Protein AF-A0A151X198-F1 (afdb_monomer)

pLDDT: mean 75.24, std 9.42, range [46.59, 87.12]

Secondary structure (DSSP, 8-state):
-HHHHHHHHHHT-HHHHHHHHHSHHHHHHHHHHHHHHHHTTSSSSSS---SHHHHHHHHHHHHHHHHHHHHHHHHTT-

Foldseek 3Di:
DVVVVVVVVCVVCVVNVVVCCVDPVVVVVVVVVVVLCVVLCVPVPPDPCPDPVSVVVSVVVSVVVVVVVVVVVVVVVD

InterPro domains:
  IPR042407 Protein NCBP2AS2 [PTHR41161] (1-44)

Mean predicted aligned error: 10.85 Å

Organism: NCBI:txid64791

Sequence (78 aa):
MPLRVLFRYLSNNEKLIKRLAESKPMRQTAQFVVYILIRAGMISGSRPISGPKDFIKQLKDIADQLKRQLEEKNKFKK

Structure (mmCIF, N/CA/C/O backbone):
data_AF-A0A151X198-F1
#
_entry.id   AF-A0A151X198-F1
#
loop_
_atom_site.group_PDB
_atom_site.id
_atom_site.type_symbol
_atom_site.label_atom_id
_atom_site.label_alt_id
_atom_site.label_comp_id
_atom_site.label_asym_id
_atom_site.label_entity_id
_atom_site.label_seq_id
_atom_site.pdbx_PDB_ins_code
_atom_site.Cartn_x
_atom_site.Cartn_y
_atom_site.Cartn_z
_atom_site.occupancy
_atom_site.B_iso_or_equiv
_atom_site.auth_seq_id
_atom_site.auth_comp_id
_atom_site.auth_asym_id
_atom_site.auth_atom_id
_atom_site.pdbx_PDB_model_num
ATOM 1 N N . MET A 1 1 ? 4.353 -21.602 -8.819 1.00 77.25 1 MET A N 1
ATOM 2 C CA . MET A 1 1 ? 3.313 -20.772 -8.170 1.00 77.25 1 MET A CA 1
ATOM 3 C C . MET A 1 1 ? 2.692 -19.842 -9.203 1.00 77.25 1 MET A C 1
ATOM 5 O O . MET A 1 1 ? 3.430 -19.032 -9.758 1.00 77.25 1 MET A O 1
ATOM 9 N N . PRO A 1 2 ? 1.384 -19.956 -9.481 1.00 79.62 2 PRO A N 1
ATOM 10 C CA . PRO A 1 2 ? 0.691 -19.200 -10.535 1.00 79.62 2 PRO A CA 1
ATOM 11 C C . PRO A 1 2 ? 0.861 -17.678 -10.404 1.00 79.62 2 PRO A C 1
ATOM 13 O O . PRO A 1 2 ? 1.086 -16.997 -11.399 1.00 79.62 2 PRO A O 1
ATOM 16 N N . LEU A 1 3 ? 0.913 -17.156 -9.174 1.00 83.19 3 LEU A N 1
ATOM 17 C CA . LEU A 1 3 ? 1.233 -15.750 -8.891 1.00 83.19 3 LEU A CA 1
ATOM 18 C C . LEU A 1 3 ? 2.591 -15.312 -9.453 1.00 83.19 3 LEU A C 1
ATOM 20 O O . LEU A 1 3 ? 2.695 -14.256 -10.066 1.00 83.19 3 LEU A O 1
ATOM 24 N N . ARG A 1 4 ? 3.633 -16.136 -9.299 1.00 84.44 4 ARG A N 1
ATOM 25 C CA . ARG A 1 4 ? 4.973 -15.825 -9.820 1.00 84.44 4 ARG A CA 1
ATOM 26 C C . ARG A 1 4 ? 4.970 -15.736 -11.347 1.00 84.44 4 ARG A C 1
ATOM 28 O O . ARG A 1 4 ? 5.678 -14.907 -11.903 1.00 84.44 4 ARG A O 1
ATOM 35 N N . VAL A 1 5 ? 4.174 -16.574 -12.012 1.00 85.69 5 VAL A N 1
ATOM 36 C CA . VAL A 1 5 ? 4.026 -16.565 -13.476 1.00 85.69 5 VAL A CA 1
ATOM 37 C C . VAL A 1 5 ? 3.280 -15.314 -13.927 1.00 85.69 5 VAL A C 1
ATOM 39 O O . VAL A 1 5 ? 3.735 -14.645 -14.847 1.00 85.69 5 VAL A O 1
ATOM 42 N N . LEU A 1 6 ? 2.203 -14.945 -13.229 1.00 83.88 6 LEU A N 1
ATOM 43 C CA . LEU A 1 6 ? 1.451 -13.723 -13.502 1.00 83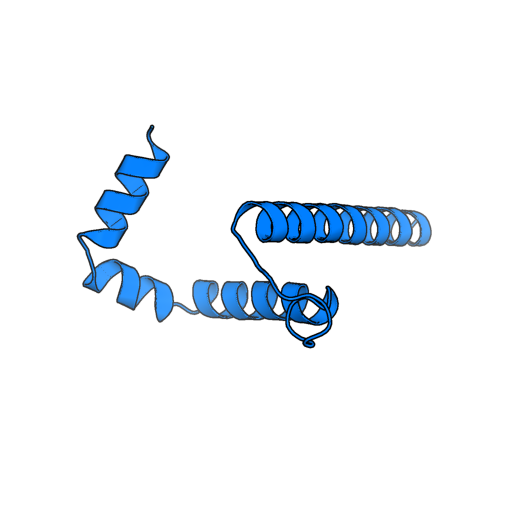.88 6 LEU A CA 1
ATOM 44 C C . LEU A 1 6 ? 2.316 -12.467 -13.327 1.00 83.88 6 LEU A C 1
ATOM 46 O O . LEU A 1 6 ? 2.356 -11.626 -14.218 1.00 83.88 6 LEU A O 1
ATOM 50 N N . PHE A 1 7 ? 3.056 -12.357 -12.219 1.00 83.75 7 PHE A N 1
ATOM 51 C CA . PHE A 1 7 ? 3.972 -11.235 -11.995 1.00 83.75 7 PHE A CA 1
ATOM 52 C C . PHE A 1 7 ? 5.083 -11.187 -13.038 1.00 83.75 7 PHE A C 1
ATOM 54 O O . PHE A 1 7 ? 5.420 -10.109 -13.511 1.00 83.75 7 PHE A O 1
ATOM 61 N N . ARG A 1 8 ? 5.622 -12.341 -13.444 1.00 83.50 8 ARG A N 1
ATOM 62 C CA . ARG A 1 8 ? 6.627 -12.409 -14.510 1.00 83.50 8 ARG A CA 1
ATOM 63 C C . ARG A 1 8 ? 6.051 -11.979 -15.858 1.00 83.50 8 ARG A C 1
ATOM 65 O O . ARG A 1 8 ? 6.715 -11.260 -16.591 1.00 83.50 8 ARG A O 1
ATOM 72 N N . TYR A 1 9 ? 4.817 -12.369 -16.163 1.00 83.19 9 TYR A N 1
ATOM 73 C CA . TYR A 1 9 ? 4.117 -11.945 -17.372 1.00 83.19 9 TYR A CA 1
ATOM 74 C C . TYR A 1 9 ? 3.845 -10.439 -17.373 1.00 83.19 9 TYR A C 1
ATOM 76 O O . TYR A 1 9 ? 4.116 -9.772 -18.365 1.00 83.19 9 TYR A O 1
ATOM 84 N N . LEU A 1 10 ? 3.375 -9.887 -16.254 1.00 80.75 10 LEU A N 1
ATOM 85 C CA . LEU A 1 10 ? 3.183 -8.447 -16.105 1.00 80.75 10 LEU A CA 1
ATOM 86 C C . LEU A 1 10 ? 4.520 -7.707 -16.232 1.00 80.75 10 LEU A C 1
ATOM 88 O O . LEU A 1 10 ? 4.619 -6.774 -17.020 1.00 80.75 10 LEU A O 1
ATOM 92 N N . SER A 1 11 ? 5.559 -8.159 -15.524 1.00 79.50 11 SER A N 1
ATOM 93 C CA . SER A 1 11 ? 6.883 -7.523 -15.502 1.00 79.50 11 SER A CA 1
ATOM 94 C C . SER A 1 11 ? 7.594 -7.562 -16.851 1.00 79.50 11 SER A C 1
ATOM 96 O O . SER A 1 11 ? 8.295 -6.616 -17.184 1.00 79.50 11 SER A O 1
ATOM 98 N N . ASN A 1 12 ? 7.411 -8.628 -17.632 1.00 86.38 12 ASN A N 1
ATOM 99 C CA . ASN A 1 12 ? 7.971 -8.725 -18.979 1.00 86.38 12 ASN A CA 1
ATOM 100 C C . ASN A 1 12 ? 7.218 -7.852 -19.999 1.00 86.38 12 ASN A C 1
ATOM 102 O O . ASN A 1 12 ? 7.680 -7.698 -21.125 1.00 86.38 12 ASN A O 1
ATOM 106 N N . ASN A 1 13 ? 6.057 -7.299 -19.635 1.00 83.75 13 ASN A N 1
ATOM 107 C CA . ASN A 1 13 ? 5.223 -6.476 -20.504 1.00 83.75 13 ASN A CA 1
ATOM 108 C C . ASN A 1 13 ? 5.086 -5.060 -19.932 1.00 83.75 13 ASN A C 1
ATOM 110 O O . ASN A 1 13 ? 4.014 -4.649 -19.480 1.00 83.75 13 ASN A O 1
ATOM 114 N N . GLU A 1 14 ? 6.162 -4.277 -20.010 1.00 79.06 14 GLU A N 1
ATOM 115 C CA . GLU A 1 14 ? 6.212 -2.893 -19.508 1.00 79.06 14 GLU A CA 1
ATOM 116 C C . GLU A 1 14 ? 5.058 -2.025 -20.039 1.00 79.06 14 GLU A C 1
ATOM 118 O O . GLU A 1 14 ? 4.443 -1.253 -19.302 1.00 79.06 14 GLU A O 1
ATOM 123 N N . LYS A 1 15 ? 4.684 -2.210 -21.312 1.00 83.19 15 LYS A N 1
ATOM 124 C CA . LYS A 1 15 ? 3.563 -1.507 -21.958 1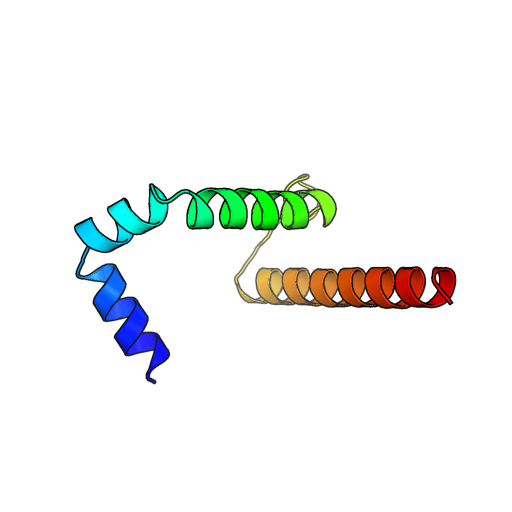.00 83.19 15 LYS A CA 1
ATOM 125 C C . LYS A 1 15 ? 2.206 -1.820 -21.314 1.00 83.19 15 LYS A C 1
ATOM 127 O O . LYS A 1 15 ? 1.348 -0.941 -21.244 1.00 83.19 15 LYS A O 1
ATOM 132 N N . LEU A 1 16 ? 2.001 -3.055 -20.853 1.00 81.06 16 LEU A N 1
ATOM 133 C CA . LEU A 1 16 ? 0.768 -3.479 -20.187 1.00 81.06 16 LEU A CA 1
ATOM 134 C C . LEU A 1 16 ? 0.6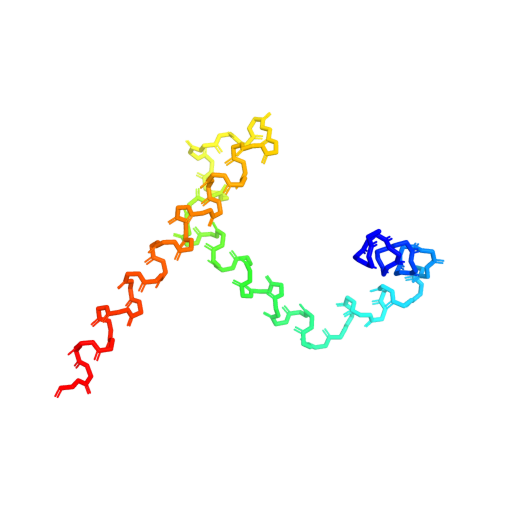91 -2.898 -18.774 1.00 81.06 16 LEU A C 1
ATOM 136 O O . LEU A 1 16 ? -0.343 -2.342 -18.412 1.00 81.06 16 LEU A O 1
ATOM 140 N N . ILE A 1 17 ? 1.792 -2.952 -18.014 1.00 80.94 17 ILE A N 1
ATOM 141 C CA . ILE A 1 17 ? 1.887 -2.310 -16.694 1.00 80.94 17 ILE A CA 1
ATOM 142 C C . ILE A 1 17 ? 1.626 -0.809 -16.811 1.00 80.94 17 ILE A C 1
ATOM 144 O O . ILE A 1 17 ? 0.852 -0.265 -16.028 1.00 80.94 17 ILE A O 1
ATOM 148 N N . LYS A 1 18 ? 2.215 -0.143 -17.808 1.00 78.56 18 LYS A N 1
ATOM 149 C CA . LYS A 1 18 ? 2.036 1.297 -18.018 1.00 78.56 18 LYS A CA 1
ATOM 150 C C . LYS A 1 18 ? 0.574 1.661 -18.288 1.00 78.56 18 LYS A C 1
ATOM 152 O O . LYS A 1 18 ? 0.026 2.532 -17.622 1.00 78.56 18 LYS A O 1
ATOM 157 N N . ARG A 1 19 ? -0.097 0.925 -19.179 1.00 81.88 19 ARG A N 1
ATOM 158 C CA . ARG A 1 19 ? -1.538 1.106 -19.440 1.00 81.88 19 ARG A CA 1
ATOM 159 C C . ARG A 1 19 ? -2.401 0.801 -18.218 1.00 81.88 19 ARG A C 1
ATOM 161 O O . ARG A 1 19 ? -3.403 1.474 -17.989 1.00 81.88 19 ARG A O 1
ATOM 168 N N . LEU A 1 20 ? -2.018 -0.202 -17.428 1.00 81.19 20 LEU A N 1
ATOM 169 C CA . LEU A 1 20 ? -2.708 -0.540 -16.190 1.00 81.19 20 LEU A CA 1
ATOM 170 C C . LEU A 1 20 ? -2.567 0.592 -15.168 1.00 81.19 20 LEU A C 1
ATOM 172 O O . LEU A 1 20 ? -3.570 1.005 -14.600 1.00 81.19 20 LEU A O 1
ATOM 176 N N . ALA A 1 21 ? -1.368 1.149 -14.996 1.00 78.06 21 ALA A N 1
ATOM 177 C CA . ALA A 1 21 ? -1.102 2.297 -14.129 1.00 78.06 21 ALA A CA 1
ATOM 178 C C . ALA A 1 21 ? -1.862 3.563 -14.563 1.00 78.06 21 ALA A C 1
ATOM 180 O O . ALA A 1 21 ? -2.376 4.296 -13.720 1.00 78.06 21 ALA A O 1
ATOM 181 N N . GLU A 1 22 ? -1.988 3.797 -15.870 1.00 82.06 22 GLU A N 1
ATOM 182 C CA . GLU A 1 22 ? -2.724 4.940 -16.430 1.00 82.06 22 GLU A CA 1
ATOM 183 C C . GLU A 1 22 ? -4.253 4.795 -16.294 1.00 82.06 22 GLU A C 1
ATOM 185 O O . GLU A 1 22 ? -4.996 5.787 -16.332 1.00 82.06 22 GLU A O 1
ATOM 190 N N . SER A 1 23 ? -4.742 3.569 -16.084 1.00 87.12 23 SER A N 1
ATOM 191 C CA . SER A 1 23 ? -6.169 3.288 -15.976 1.00 87.12 23 SER A CA 1
ATOM 192 C C . SER A 1 23 ? -6.814 3.977 -14.760 1.00 87.12 23 SER A C 1
ATOM 194 O O . SER A 1 23 ? -6.260 4.054 -13.659 1.00 87.12 23 SER A O 1
ATOM 196 N N . LYS A 1 24 ? -8.040 4.485 -14.954 1.00 79.19 24 LYS A N 1
ATOM 197 C CA . LYS A 1 24 ? -8.867 5.077 -13.886 1.00 79.19 24 LYS A CA 1
ATOM 198 C C . LYS A 1 24 ? -9.035 4.167 -12.653 1.00 79.19 24 LYS A C 1
ATOM 200 O O . LYS A 1 24 ? -8.832 4.680 -11.551 1.00 79.19 24 LYS A O 1
ATOM 205 N N . PRO A 1 25 ? -9.354 2.862 -12.781 1.00 82.56 25 PRO A N 1
ATOM 206 C CA . PRO A 1 25 ? -9.513 2.003 -11.607 1.00 82.56 25 PRO A CA 1
ATOM 207 C C . PRO A 1 25 ? -8.202 1.818 -10.834 1.00 82.56 25 PRO A C 1
ATOM 209 O O . PRO A 1 25 ? -8.218 1.823 -9.604 1.00 82.56 25 PRO A O 1
ATOM 212 N N . MET A 1 26 ? -7.053 1.736 -11.514 1.00 83.62 26 MET A N 1
ATOM 213 C CA . MET A 1 26 ? -5.758 1.608 -10.838 1.00 83.62 26 MET A CA 1
ATOM 214 C C . MET A 1 26 ? -5.422 2.853 -10.019 1.00 83.62 26 MET A C 1
ATOM 216 O O . MET A 1 26 ? -4.961 2.750 -8.886 1.00 83.62 26 MET A O 1
ATOM 220 N N . ARG A 1 27 ? -5.738 4.038 -10.549 1.00 80.50 27 ARG A N 1
ATOM 221 C CA . ARG A 1 27 ? -5.570 5.313 -9.841 1.00 80.50 27 ARG A CA 1
ATOM 222 C C . ARG A 1 27 ? -6.450 5.417 -8.598 1.00 80.50 27 ARG A C 1
ATOM 224 O O . ARG A 1 27 ? -5.954 5.808 -7.547 1.00 80.50 27 ARG A O 1
ATOM 231 N N . GLN A 1 28 ? -7.723 5.033 -8.696 1.00 82.81 28 GLN A N 1
ATOM 232 C CA . GLN A 1 28 ? -8.633 4.992 -7.543 1.00 82.81 28 GLN A CA 1
ATOM 233 C C . GLN A 1 28 ? -8.155 3.992 -6.485 1.00 82.81 28 GLN A C 1
ATOM 235 O O . GLN A 1 28 ? -8.144 4.300 -5.296 1.00 82.81 28 GLN A O 1
ATOM 240 N N . THR A 1 2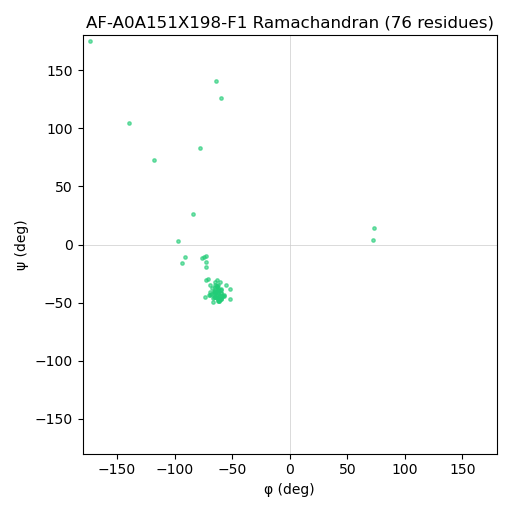9 ? -7.687 2.821 -6.920 1.00 85.25 29 THR A N 1
ATOM 241 C CA . THR A 1 29 ? -7.129 1.801 -6.024 1.00 85.25 29 THR A CA 1
ATOM 242 C C . THR A 1 29 ? -5.868 2.310 -5.328 1.00 85.25 29 THR A C 1
ATOM 244 O O . THR A 1 29 ? -5.738 2.161 -4.118 1.00 85.25 29 THR A O 1
ATOM 247 N N . ALA A 1 30 ? -4.965 2.977 -6.052 1.00 81.75 30 ALA A N 1
ATOM 248 C CA . ALA A 1 30 ? -3.765 3.577 -5.474 1.00 81.75 30 ALA A CA 1
ATOM 249 C C . ALA A 1 30 ? -4.111 4.663 -4.446 1.00 81.75 30 ALA A C 1
ATOM 251 O O . ALA A 1 30 ? -3.566 4.654 -3.346 1.00 81.75 30 ALA A O 1
ATOM 252 N N . GLN A 1 31 ? -5.055 5.554 -4.764 1.00 80.75 31 GLN A N 1
ATOM 253 C CA . GLN A 1 31 ? -5.542 6.574 -3.829 1.00 80.75 31 GLN A CA 1
ATOM 254 C C . GLN A 1 31 ? -6.145 5.950 -2.566 1.00 80.75 31 GLN A C 1
ATOM 256 O O . GLN A 1 31 ? -5.871 6.417 -1.465 1.00 80.75 31 GLN A O 1
ATOM 261 N N . PHE A 1 32 ? -6.915 4.870 -2.708 1.00 82.44 32 PHE A N 1
ATOM 262 C CA . PHE A 1 32 ? -7.491 4.138 -1.582 1.00 82.44 32 PHE A CA 1
ATOM 263 C C . PHE A 1 32 ? -6.422 3.471 -0.708 1.00 82.44 32 PHE A C 1
ATOM 265 O O . PHE A 1 32 ? -6.457 3.595 0.515 1.00 82.44 32 PHE A O 1
ATOM 272 N N . VAL A 1 33 ? -5.438 2.813 -1.325 1.00 81.31 33 VAL A N 1
ATOM 273 C CA . VAL A 1 33 ? -4.312 2.202 -0.608 1.00 81.31 33 VAL A CA 1
ATOM 274 C C . VAL A 1 33 ? -3.519 3.272 0.137 1.00 81.31 33 VAL A C 1
ATOM 276 O O . VAL A 1 33 ? -3.293 3.128 1.333 1.00 81.31 33 VAL A O 1
ATOM 279 N N . VAL A 1 34 ? -3.162 4.378 -0.518 1.00 78.62 34 VAL A N 1
ATOM 280 C CA . VAL A 1 34 ? -2.457 5.500 0.121 1.00 78.62 34 VAL A CA 1
ATOM 281 C C . VAL A 1 34 ? -3.275 6.077 1.275 1.00 78.62 34 VAL A C 1
ATOM 283 O O . VAL A 1 34 ? -2.730 6.284 2.354 1.00 78.62 34 VAL A O 1
ATOM 286 N N . TYR A 1 35 ? -4.582 6.271 1.096 1.00 80.19 35 TYR A N 1
ATOM 287 C CA . TYR A 1 35 ? -5.471 6.728 2.164 1.00 80.19 35 TYR A CA 1
ATOM 288 C C . TYR A 1 35 ? -5.436 5.795 3.382 1.00 80.19 35 TYR A C 1
ATOM 290 O O . TYR A 1 35 ? -5.310 6.269 4.512 1.00 80.19 35 TYR A O 1
ATOM 298 N N . ILE A 1 36 ? -5.483 4.476 3.166 1.00 78.88 36 ILE A N 1
ATOM 299 C CA . ILE A 1 36 ? -5.351 3.484 4.241 1.00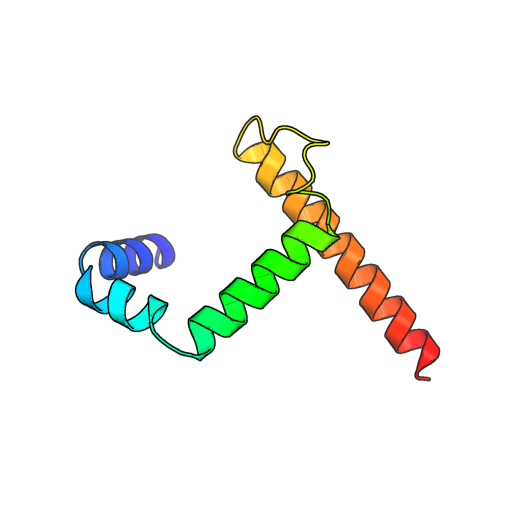 78.88 36 ILE A CA 1
ATOM 300 C C . ILE A 1 36 ? -3.982 3.591 4.911 1.00 78.88 36 ILE A C 1
ATOM 302 O O . ILE A 1 36 ? -3.918 3.632 6.134 1.00 78.88 36 ILE A O 1
ATOM 306 N N . LEU A 1 37 ? -2.898 3.659 4.137 1.00 72.81 37 LEU A N 1
ATOM 307 C CA . LEU A 1 37 ? -1.531 3.727 4.661 1.00 72.81 37 LEU A CA 1
ATOM 308 C C . LEU A 1 37 ? -1.286 4.994 5.496 1.00 72.81 37 LEU A C 1
ATOM 310 O O . LEU A 1 37 ? -0.636 4.930 6.540 1.00 72.81 37 LEU A O 1
ATOM 314 N N . ILE A 1 38 ? -1.826 6.136 5.061 1.00 74.94 38 ILE A N 1
ATOM 315 C CA . ILE A 1 38 ? -1.773 7.398 5.807 1.00 74.94 38 ILE A CA 1
ATOM 316 C C . ILE A 1 38 ? -2.606 7.282 7.083 1.00 74.94 38 ILE A C 1
ATOM 318 O O . ILE A 1 38 ? -2.110 7.584 8.166 1.00 74.94 38 ILE A O 1
ATOM 322 N N . ARG A 1 39 ? -3.853 6.804 6.982 1.00 70.88 39 ARG A N 1
ATOM 323 C CA . ARG A 1 39 ? -4.753 6.660 8.136 1.00 70.88 39 ARG A CA 1
ATOM 324 C C . ARG A 1 39 ? -4.237 5.661 9.172 1.00 70.88 39 ARG A C 1
ATOM 326 O O . ARG A 1 39 ? -4.486 5.824 10.360 1.00 70.88 39 ARG A O 1
ATOM 333 N N . ALA A 1 40 ? -3.506 4.656 8.720 1.00 66.56 40 ALA A N 1
ATOM 334 C CA . ALA A 1 40 ? -2.805 3.689 9.544 1.00 66.56 40 ALA A CA 1
ATOM 335 C C . ALA A 1 40 ? -1.550 4.236 10.246 1.00 66.56 40 ALA A C 1
ATOM 337 O O . ALA A 1 40 ? -0.961 3.534 11.065 1.00 66.56 40 ALA A O 1
ATOM 338 N N . GLY A 1 41 ? -1.090 5.443 9.899 1.00 63.19 41 GLY A N 1
ATOM 339 C CA . GLY A 1 41 ? 0.139 6.018 10.446 1.00 63.19 41 GLY A CA 1
ATOM 340 C C . GLY A 1 41 ? 1.428 5.375 9.920 1.00 63.19 41 GLY A C 1
ATOM 341 O O . GLY A 1 41 ? 2.489 5.614 10.488 1.00 63.19 41 GLY A O 1
ATOM 342 N N . MET A 1 42 ? 1.378 4.585 8.836 1.00 61.88 42 MET A N 1
ATOM 343 C CA . MET A 1 42 ? 2.589 3.992 8.239 1.00 61.88 42 MET A CA 1
ATOM 344 C C . MET A 1 42 ? 3.471 5.027 7.535 1.00 61.88 42 MET A C 1
ATOM 346 O O . MET A 1 42 ? 4.683 4.861 7.465 1.00 61.88 42 MET A O 1
ATOM 350 N N . ILE A 1 43 ? 2.870 6.096 7.007 1.00 59.47 43 ILE A N 1
AT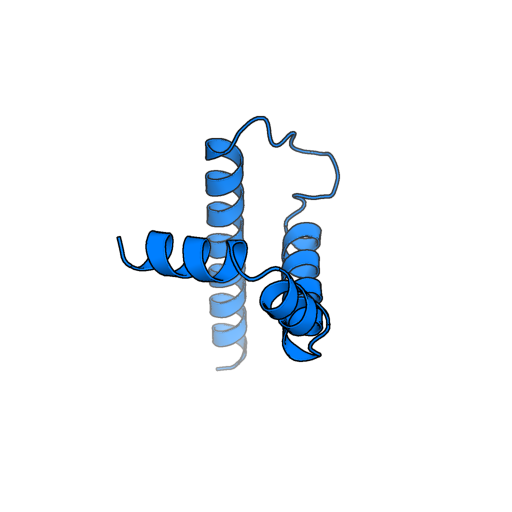OM 351 C CA . ILE A 1 43 ? 3.586 7.126 6.237 1.00 59.47 43 ILE A CA 1
ATOM 352 C C . ILE A 1 43 ? 4.021 8.306 7.133 1.00 59.47 43 ILE A C 1
ATOM 354 O O . ILE A 1 43 ? 4.917 9.058 6.766 1.00 59.47 43 ILE A O 1
ATOM 358 N N . SER A 1 44 ? 3.466 8.454 8.344 1.00 55.94 44 SER A N 1
ATOM 359 C CA . SER A 1 44 ? 3.699 9.618 9.222 1.00 55.94 44 SER A CA 1
ATOM 360 C C . SER A 1 44 ? 4.969 9.541 10.090 1.00 55.94 44 SER A C 1
ATOM 362 O O . SER A 1 44 ? 5.020 10.147 11.157 1.00 55.94 44 SER A O 1
ATOM 364 N N . GLY A 1 45 ? 5.994 8.794 9.669 1.00 53.72 45 GLY A N 1
ATOM 365 C CA . GLY A 1 45 ? 7.345 8.866 10.247 1.00 53.72 45 GLY A CA 1
ATOM 366 C C . GLY A 1 45 ? 7.554 8.267 11.647 1.00 53.72 45 GLY A C 1
ATOM 367 O O . GLY A 1 45 ? 8.660 8.355 12.167 1.00 53.72 45 GLY A O 1
ATOM 368 N N . SER A 1 46 ? 6.553 7.634 12.268 1.00 52.78 46 SER A N 1
ATOM 369 C CA . SER A 1 46 ? 6.670 7.125 13.648 1.00 52.78 46 SER A CA 1
ATOM 370 C C . SER A 1 46 ? 7.163 5.676 13.763 1.00 52.78 46 SER A C 1
ATOM 372 O O . SER A 1 46 ? 7.489 5.230 14.863 1.00 52.78 46 SER A O 1
ATOM 374 N N . ARG A 1 47 ? 7.241 4.923 12.657 1.00 56.38 47 ARG A N 1
ATOM 375 C CA . ARG A 1 47 ? 7.772 3.549 12.636 1.00 56.38 47 ARG A CA 1
ATOM 376 C C . ARG A 1 47 ? 8.621 3.324 11.383 1.00 56.38 47 ARG A C 1
ATOM 378 O O . ARG A 1 47 ? 8.045 3.173 10.307 1.00 56.38 47 ARG A O 1
ATOM 385 N N . PRO A 1 48 ? 9.962 3.287 11.477 1.00 57.62 48 PRO A N 1
ATOM 386 C CA . PRO A 1 48 ? 10.779 2.910 10.333 1.00 57.62 48 PRO A CA 1
ATOM 387 C C . PRO A 1 48 ? 10.399 1.489 9.899 1.00 57.62 48 PRO A C 1
ATOM 389 O O . PRO A 1 48 ? 10.362 0.560 10.707 1.00 57.62 48 PRO A O 1
ATOM 392 N N . ILE A 1 49 ? 10.068 1.322 8.620 1.00 62.00 49 ILE A N 1
ATOM 393 C CA . ILE A 1 49 ? 9.870 0.004 8.016 1.00 62.00 49 ILE A CA 1
ATOM 394 C C . ILE A 1 49 ? 11.272 -0.557 7.763 1.00 62.00 49 ILE A C 1
ATOM 396 O O . ILE A 1 49 ? 11.835 -0.401 6.685 1.00 62.00 49 ILE A O 1
ATOM 400 N N . SER A 1 50 ? 11.870 -1.150 8.796 1.00 64.25 50 SER A N 1
ATOM 401 C CA . SER A 1 50 ? 13.248 -1.655 8.753 1.00 64.25 50 SER A CA 1
ATOM 402 C C . SER A 1 50 ? 13.390 -2.935 7.917 1.00 64.25 50 SER A C 1
ATOM 404 O O . SER A 1 50 ? 14.500 -3.300 7.532 1.00 64.25 50 SER A O 1
ATOM 406 N N . GLY A 1 51 ? 12.281 -3.612 7.585 1.00 71.81 51 GLY A N 1
ATOM 407 C CA . GLY A 1 51 ? 12.299 -4.770 6.696 1.00 71.81 51 GLY A CA 1
ATOM 408 C C . GLY A 1 51 ? 10.923 -5.326 6.293 1.00 71.81 51 GLY A C 1
ATOM 409 O O . GLY A 1 51 ? 9.883 -4.900 6.804 1.00 71.81 51 GLY A O 1
ATOM 410 N N . PRO A 1 52 ? 10.895 -6.329 5.389 1.00 68.50 52 PRO A N 1
ATOM 411 C CA . PRO A 1 52 ? 9.658 -6.899 4.839 1.00 68.50 52 PRO A CA 1
ATOM 412 C C . PRO A 1 52 ? 8.734 -7.525 5.891 1.00 68.50 52 PRO A C 1
ATOM 414 O O . PRO A 1 52 ? 7.515 -7.504 5.744 1.00 68.50 52 PRO A O 1
ATOM 417 N N . LYS A 1 53 ? 9.302 -8.086 6.966 1.00 73.00 53 LYS A N 1
ATOM 418 C CA . LYS A 1 53 ? 8.531 -8.702 8.058 1.00 73.00 53 LYS A CA 1
ATOM 419 C C . LYS A 1 53 ? 7.774 -7.655 8.875 1.00 73.00 53 LYS A C 1
ATOM 421 O O . LYS A 1 53 ? 6.610 -7.871 9.204 1.00 73.00 53 LYS A O 1
ATOM 426 N N . ASP A 1 54 ? 8.412 -6.519 9.141 1.00 70.94 54 ASP A N 1
ATOM 427 C CA . ASP A 1 54 ? 7.796 -5.409 9.868 1.00 70.94 54 ASP A CA 1
ATOM 428 C C . ASP A 1 54 ? 6.681 -4.770 9.043 1.00 70.94 54 ASP A C 1
ATOM 430 O O . ASP A 1 54 ? 5.615 -4.480 9.577 1.00 70.94 54 ASP A O 1
ATOM 434 N N . PHE A 1 55 ? 6.871 -4.665 7.725 1.00 72.88 55 PHE A N 1
ATOM 435 C CA . PHE A 1 55 ? 5.826 -4.224 6.803 1.00 72.88 55 PHE A CA 1
ATOM 436 C C . PHE A 1 55 ? 4.593 -5.139 6.830 1.00 72.88 55 PHE A C 1
ATOM 438 O O . PHE A 1 55 ? 3.466 -4.663 6.948 1.00 72.88 55 PHE A O 1
ATOM 445 N N . ILE A 1 56 ? 4.791 -6.461 6.776 1.00 77.31 56 ILE A N 1
ATOM 446 C CA . ILE A 1 56 ? 3.684 -7.430 6.838 1.00 77.31 56 ILE A CA 1
ATOM 447 C C . ILE A 1 56 ? 2.949 -7.332 8.178 1.00 77.31 56 ILE A C 1
ATOM 449 O O . ILE A 1 56 ? 1.720 -7.384 8.209 1.00 77.31 56 ILE A O 1
ATOM 453 N N . LYS A 1 57 ? 3.684 -7.169 9.283 1.00 79.50 57 LYS A N 1
ATOM 454 C CA . LYS A 1 57 ? 3.089 -7.007 10.612 1.00 79.50 57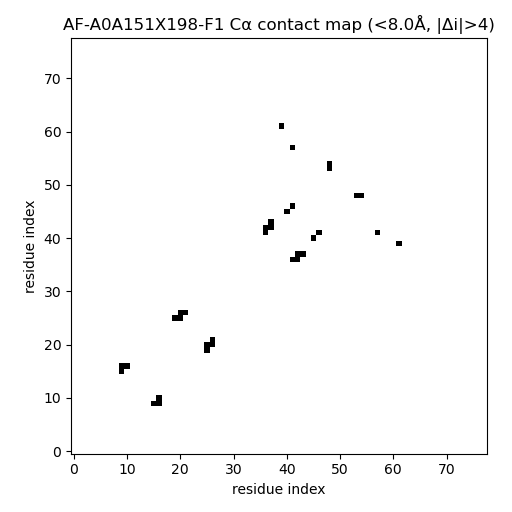 LYS A CA 1
ATOM 455 C C . LYS A 1 57 ? 2.243 -5.734 10.689 1.00 79.50 57 LYS A C 1
ATOM 457 O O . LYS A 1 57 ? 1.097 -5.802 11.119 1.00 79.50 57 LYS A O 1
ATOM 462 N N . GLN A 1 58 ? 2.763 -4.616 10.183 1.00 74.56 58 GLN A N 1
ATOM 463 C CA . GLN A 1 58 ? 2.028 -3.353 10.119 1.00 74.56 58 GLN A CA 1
ATOM 464 C C . GLN A 1 58 ? 0.772 -3.470 9.245 1.00 74.56 58 GLN A C 1
ATOM 466 O O . GLN A 1 58 ? -0.301 -3.053 9.666 1.00 74.56 58 GLN A O 1
ATOM 471 N N . LEU A 1 59 ? 0.857 -4.108 8.071 1.00 75.94 59 LEU A N 1
ATOM 472 C CA . LEU A 1 59 ? -0.315 -4.369 7.227 1.00 75.94 59 LEU A CA 1
ATOM 473 C C . LEU A 1 59 ? -1.378 -5.218 7.931 1.00 75.94 59 LEU A C 1
ATOM 475 O O . LEU A 1 59 ? -2.571 -4.960 7.771 1.00 75.94 59 LEU A O 1
ATOM 479 N N . LYS A 1 60 ? -0.956 -6.219 8.709 1.00 80.25 60 LYS A N 1
ATOM 480 C CA . LYS A 1 60 ? -1.870 -7.081 9.460 1.00 80.25 60 LYS A CA 1
ATOM 481 C C . LYS A 1 60 ? -2.599 -6.305 10.558 1.00 80.25 60 LYS A C 1
ATOM 483 O O . LYS A 1 60 ? -3.821 -6.392 10.633 1.00 80.25 60 LYS A O 1
ATOM 488 N N . ASP A 1 61 ? -1.876 -5.489 11.321 1.00 80.44 61 ASP A N 1
ATOM 489 C CA . ASP A 1 61 ? -2.460 -4.646 12.372 1.00 80.44 61 ASP A CA 1
ATOM 490 C C . ASP A 1 61 ? -3.510 -3.676 11.797 1.00 80.44 61 ASP A C 1
ATOM 492 O O . ASP A 1 61 ? -4.573 -3.470 12.383 1.00 80.44 61 ASP A O 1
ATOM 496 N N . ILE A 1 62 ? -3.258 -3.128 10.606 1.00 77.12 62 ILE A N 1
ATOM 497 C CA . ILE A 1 62 ? -4.192 -2.228 9.911 1.00 77.12 62 ILE A CA 1
ATOM 498 C C . ILE A 1 62 ? -5.428 -2.970 9.430 1.00 77.12 62 ILE A C 1
ATOM 500 O O . ILE A 1 62 ? -6.543 -2.468 9.571 1.00 77.12 62 ILE A O 1
ATOM 504 N N . ALA A 1 63 ? -5.245 -4.160 8.855 1.00 78.62 63 ALA A N 1
ATOM 505 C CA . ALA A 1 63 ? -6.358 -4.995 8.430 1.00 78.62 63 ALA A CA 1
ATOM 506 C C . ALA A 1 63 ? -7.266 -5.340 9.622 1.00 78.62 63 ALA A C 1
ATOM 508 O O . ALA A 1 63 ? -8.489 -5.228 9.512 1.00 78.62 63 ALA A O 1
ATOM 509 N N . ASP A 1 64 ? -6.677 -5.663 10.776 1.00 81.50 64 ASP A N 1
ATOM 510 C CA . ASP A 1 64 ? -7.415 -5.931 12.010 1.00 81.50 64 ASP A CA 1
ATOM 511 C C . ASP A 1 64 ? -8.137 -4.677 12.537 1.00 81.50 64 ASP A C 1
ATOM 513 O O . ASP A 1 64 ? -9.301 -4.754 12.937 1.00 81.50 64 ASP A O 1
ATOM 517 N N . GLN A 1 65 ? -7.510 -3.497 12.482 1.00 77.75 65 GLN A N 1
ATOM 518 C CA . GLN A 1 65 ? -8.154 -2.231 12.857 1.00 77.75 65 GLN A CA 1
ATOM 519 C C . GLN A 1 65 ? -9.318 -1.854 11.931 1.00 77.75 65 GLN A C 1
ATOM 521 O O . GLN A 1 65 ? -10.356 -1.390 12.408 1.00 77.75 65 GLN A O 1
ATOM 526 N N . LEU A 1 66 ? -9.170 -2.051 10.618 1.00 77.19 66 LEU A N 1
ATOM 527 C CA . LEU A 1 66 ? -10.238 -1.811 9.647 1.00 77.19 66 LEU A CA 1
ATOM 528 C C . LEU A 1 66 ? -11.403 -2.773 9.863 1.00 77.19 66 LEU A C 1
ATOM 530 O O . LEU A 1 66 ? -12.556 -2.346 9.827 1.00 77.19 66 LEU A O 1
ATOM 534 N N . LYS A 1 67 ? -11.111 -4.049 10.135 1.00 80.12 67 LYS A N 1
ATOM 535 C CA . LYS A 1 67 ? -12.129 -5.057 10.437 1.00 80.12 67 LYS A CA 1
ATOM 536 C C . LYS A 1 67 ? -12.947 -4.667 11.668 1.00 80.12 67 LYS A C 1
ATOM 538 O O . LYS A 1 67 ? -14.173 -4.670 11.597 1.00 80.12 67 LYS A O 1
ATOM 543 N N . ARG A 1 68 ? -12.283 -4.237 12.747 1.00 81.38 68 ARG A N 1
ATOM 544 C CA . ARG A 1 68 ? -12.949 -3.748 13.968 1.00 81.38 68 ARG A CA 1
ATOM 545 C C . ARG A 1 68 ? -13.841 -2.536 13.697 1.00 81.38 68 ARG A C 1
ATOM 547 O O . ARG A 1 68 ? -15.000 -2.547 14.090 1.00 81.38 68 ARG A O 1
ATOM 554 N N . GLN A 1 69 ? -13.350 -1.540 12.955 1.00 75.56 69 GLN A N 1
ATOM 555 C CA . GLN A 1 69 ? -14.153 -0.364 12.589 1.00 75.56 69 GLN A CA 1
ATOM 556 C C . GLN A 1 69 ? -15.368 -0.726 11.722 1.00 75.56 69 GLN A C 1
ATOM 558 O O . GLN A 1 69 ? -16.427 -0.112 11.849 1.00 75.56 69 GLN A O 1
ATOM 563 N N . LEU A 1 70 ? -15.242 -1.722 10.838 1.00 77.88 70 LEU A N 1
ATOM 564 C CA . LEU A 1 70 ? -16.358 -2.202 10.023 1.00 77.88 70 LEU A CA 1
ATOM 565 C C . LEU A 1 70 ? -17.416 -2.917 10.875 1.00 77.88 70 LEU A C 1
ATOM 567 O O . LEU A 1 70 ? -18.612 -2.705 10.679 1.00 77.88 70 LEU A O 1
ATOM 571 N N . GLU A 1 71 ? -16.978 -3.754 11.816 1.00 80.06 71 GLU A N 1
ATOM 572 C CA . GLU A 1 71 ? -17.847 -4.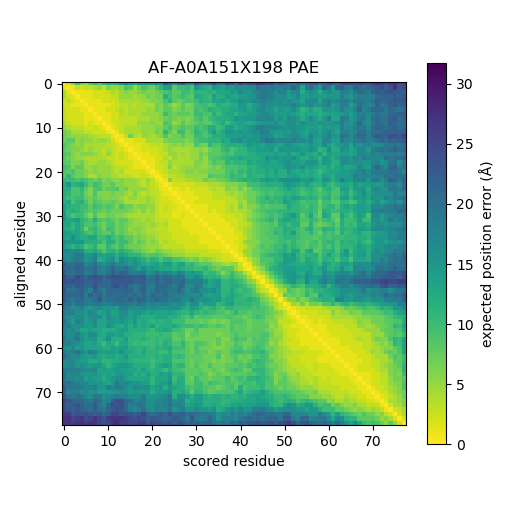482 12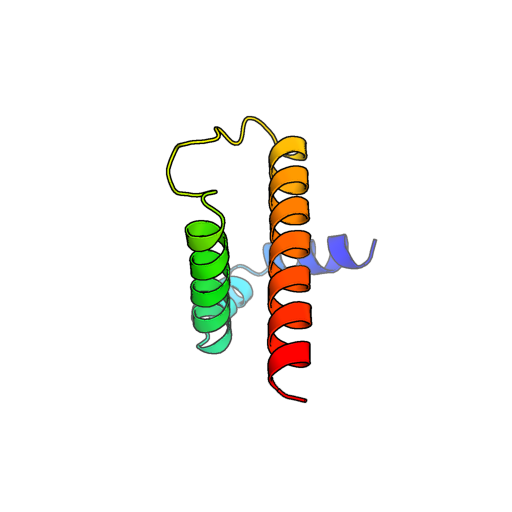.745 1.00 80.06 71 GLU A CA 1
ATOM 573 C C . GLU A 1 71 ? -18.576 -3.531 13.704 1.00 80.06 71 GLU A C 1
ATOM 575 O O . GLU A 1 71 ? -19.784 -3.671 13.899 1.00 80.06 71 GLU A O 1
ATOM 580 N N . GLU A 1 72 ? -17.889 -2.519 14.238 1.00 78.38 72 GLU A N 1
ATOM 581 C CA . GLU A 1 72 ? -18.503 -1.456 15.041 1.00 78.38 72 GLU A CA 1
ATOM 582 C C . GLU A 1 72 ? -19.538 -0.677 14.226 1.00 78.38 72 GLU A C 1
ATOM 584 O O . GLU A 1 72 ? -20.687 -0.535 14.644 1.00 78.38 72 GLU A O 1
ATOM 589 N N . LYS A 1 73 ? -19.187 -0.240 13.013 1.00 71.00 73 LYS A N 1
ATOM 590 C CA . LYS A 1 73 ? -20.099 0.530 12.158 1.00 71.00 73 LYS A CA 1
ATOM 591 C C . LYS A 1 73 ? -21.326 -0.276 11.710 1.00 71.00 73 LYS A C 1
ATOM 593 O O . LYS A 1 73 ? -22.400 0.300 11.561 1.00 71.00 73 LYS A O 1
ATOM 598 N N . ASN A 1 74 ? -21.197 -1.592 11.527 1.00 69.69 74 ASN A N 1
ATOM 599 C CA . ASN A 1 74 ? -22.331 -2.479 11.248 1.00 69.69 74 ASN A CA 1
ATOM 600 C C . ASN A 1 74 ? -23.224 -2.715 12.474 1.00 69.69 74 ASN A C 1
ATOM 602 O O . ASN A 1 74 ? -24.428 -2.886 12.302 1.00 69.69 74 ASN A O 1
ATOM 606 N N . LYS A 1 75 ? -22.676 -2.688 13.697 1.00 62.53 75 LYS A N 1
ATOM 607 C CA . LYS A 1 75 ? -23.482 -2.734 14.928 1.00 62.53 75 LYS A CA 1
ATOM 608 C C . LYS A 1 75 ? -24.301 -1.460 15.146 1.00 62.53 75 LYS A C 1
ATOM 610 O O . LYS A 1 75 ? -25.423 -1.567 15.608 1.00 62.53 75 LYS A O 1
ATOM 615 N N . PHE A 1 76 ? -23.781 -0.289 14.775 1.00 56.44 76 PHE A N 1
ATOM 616 C CA . PHE A 1 76 ? -24.515 0.986 14.863 1.00 56.44 76 PHE A CA 1
ATOM 617 C C . PHE A 1 76 ? -25.575 1.187 13.765 1.00 56.44 76 PHE A C 1
ATOM 619 O O . PHE A 1 76 ? -26.363 2.125 13.844 1.00 56.44 76 PHE A O 1
ATOM 626 N N . LYS A 1 77 ? -25.587 0.347 12.721 1.00 53.72 77 LYS A N 1
ATOM 627 C CA . LYS A 1 77 ? -26.557 0.418 11.612 1.00 53.72 77 LYS A CA 1
ATOM 628 C C . LYS A 1 77 ? -27.745 -0.545 11.789 1.00 53.72 77 LYS A C 1
ATOM 630 O O . LYS A 1 77 ? -28.560 -0.659 10.875 1.00 53.72 77 LYS A O 1
ATOM 635 N N . LYS A 1 78 ? -27.809 -1.263 12.911 1.00 46.59 78 LYS A N 1
ATOM 636 C CA . LYS A 1 78 ? -28.848 -2.240 13.249 1.00 46.59 78 LYS A CA 1
ATOM 637 C C . LYS A 1 78 ? -29.648 -1.738 14.441 1.00 46.59 78 LYS A C 1
ATOM 639 O O . LYS A 1 78 ? -30.867 -1.995 14.440 1.00 46.59 78 LYS A O 1
#

Solvent-accessible surface area (backbone atoms only — not comparable to full-atom values): 4554 Å² total; per-residue (Å²): 110,73,67,61,52,51,52,49,55,46,67,75,31,59,70,57,48,51,54,48,60,71,30,69,68,45,47,54,50,50,53,51,51,50,51,50,39,50,76,65,44,64,71,71,77,80,57,83,74,86,43,74,67,56,46,52,52,52,54,48,56,43,52,53,52,51,50,49,54,50,54,52,56,55,60,76,73,109

Radius of gyration: 16.62 Å; Cα contacts (8 Å, |Δi|>4): 17; chains: 1; bounding box: 42×30×37 Å